Protein AF-A0A0N4W068-F1 (afdb_monomer)

Sequence (159 aa):
MMMVNFFLTKPHTSPDLMSFYLDPISCRDELEAWIYFFVYLVKGTLPWENDRADDVKWTKIKSINYGELFEGLPKQYKKILDTITREGSTDPVSNNEYDRLEELTKEIIYNVGNIKDEDDNFDFERDPTEDEIPSSDSSLPSTPIYLKLLEVAVGSSCT

Structure (mmCIF, N/CA/C/O backbone):
data_AF-A0A0N4W068-F1
#
_entry.id   AF-A0A0N4W068-F1
#
loop_
_atom_site.group_PDB
_atom_site.id
_atom_site.type_symbol
_atom_site.label_atom_id
_atom_site.label_alt_id
_atom_site.label_comp_id
_atom_site.label_asym_id
_atom_site.label_entity_id
_atom_site.label_seq_id
_atom_site.pdbx_PDB_ins_code
_atom_site.Cartn_x
_atom_site.Cartn_y
_atom_site.Cartn_z
_atom_site.occupancy
_atom_site.B_iso_or_equiv
_atom_site.auth_seq_id
_atom_site.auth_comp_id
_atom_site.auth_asym_id
_atom_site.auth_atom_id
_atom_site.pdbx_PDB_model_num
ATOM 1 N N . MET A 1 1 ? -4.994 13.132 -16.631 1.00 35.41 1 MET A N 1
ATOM 2 C CA . MET A 1 1 ? -4.651 11.975 -17.481 1.00 35.41 1 MET A CA 1
ATOM 3 C C . MET A 1 1 ? -3.134 11.933 -17.565 1.00 35.41 1 MET A C 1
ATOM 5 O O . MET A 1 1 ? -2.561 12.606 -18.407 1.00 35.41 1 MET A O 1
ATOM 9 N N . MET A 1 2 ? -2.496 11.290 -16.585 1.00 35.25 2 MET A N 1
ATOM 10 C CA . MET A 1 2 ? -1.039 11.141 -16.509 1.00 35.25 2 MET A CA 1
ATOM 11 C C . MET A 1 2 ? -0.678 9.685 -16.797 1.00 35.25 2 MET A C 1
ATOM 13 O O . MET A 1 2 ? -1.438 8.776 -16.471 1.00 35.25 2 MET A O 1
ATOM 17 N N . MET A 1 3 ? 0.427 9.536 -17.519 1.00 36.06 3 MET A N 1
ATOM 18 C CA . MET A 1 3 ? 0.926 8.326 -18.157 1.00 36.06 3 MET A CA 1
ATOM 19 C C . MET A 1 3 ? 1.273 7.235 -17.145 1.00 36.06 3 MET A C 1
ATOM 21 O O . MET A 1 3 ? 2.096 7.448 -16.265 1.00 36.06 3 MET A O 1
ATOM 25 N N . VAL A 1 4 ? 0.710 6.046 -17.352 1.00 38.41 4 VAL A N 1
ATOM 26 C CA . VAL A 1 4 ? 1.202 4.791 -16.779 1.00 38.41 4 VAL A CA 1
ATOM 27 C C . VAL A 1 4 ? 2.243 4.239 -17.755 1.00 38.41 4 VAL A C 1
ATOM 29 O O . VAL A 1 4 ? 1.915 3.494 -18.674 1.00 38.41 4 VAL A O 1
ATOM 32 N N . ASN A 1 5 ? 3.492 4.670 -17.609 1.00 44.00 5 ASN A N 1
ATOM 33 C CA . ASN A 1 5 ? 4.660 4.030 -18.215 1.00 44.00 5 ASN A CA 1
ATOM 34 C C . ASN A 1 5 ? 5.537 3.640 -17.026 1.00 44.00 5 ASN A C 1
ATOM 36 O O . ASN A 1 5 ? 5.968 4.536 -16.317 1.00 44.00 5 ASN A O 1
ATOM 40 N N . PHE A 1 6 ? 5.703 2.355 -16.696 1.00 43.69 6 PHE A N 1
ATOM 41 C CA . PHE A 1 6 ? 6.982 1.707 -17.009 1.00 43.69 6 PHE A CA 1
ATOM 42 C C . PHE A 1 6 ? 6.940 0.161 -16.979 1.00 43.69 6 PHE A C 1
ATOM 44 O O . PHE A 1 6 ? 7.754 -0.485 -16.340 1.00 43.69 6 PHE A O 1
ATOM 51 N N . PHE A 1 7 ? 6.027 -0.471 -17.728 1.00 42.66 7 PHE A N 1
ATOM 52 C CA . PHE A 1 7 ? 6.137 -1.916 -18.032 1.00 42.66 7 PHE A CA 1
ATOM 53 C C . PHE A 1 7 ? 5.706 -2.297 -19.464 1.00 42.66 7 PHE A C 1
ATOM 55 O O . PHE A 1 7 ? 5.453 -3.475 -19.752 1.00 42.66 7 PHE A O 1
ATOM 62 N N . LEU A 1 8 ? 5.625 -1.315 -20.373 1.00 47.38 8 LEU A N 1
ATOM 63 C CA . LEU A 1 8 ? 5.091 -1.459 -21.733 1.00 47.38 8 LEU A CA 1
ATOM 64 C C . LEU A 1 8 ? 6.094 -1.052 -22.824 1.00 47.38 8 LEU A C 1
ATOM 66 O O . LEU A 1 8 ? 5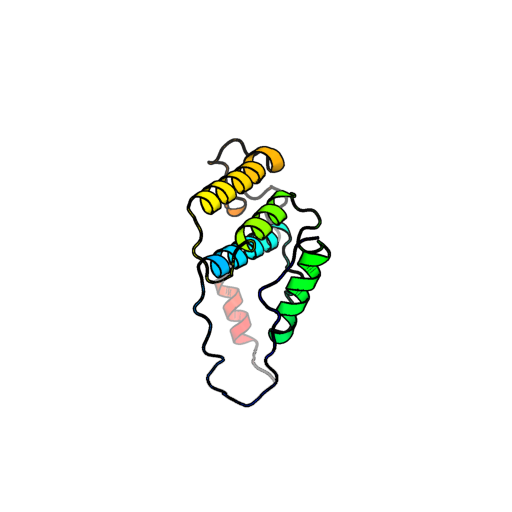.846 -0.122 -23.582 1.00 47.38 8 LEU A O 1
ATOM 70 N N . THR A 1 9 ? 7.182 -1.802 -22.993 1.00 37.94 9 THR A N 1
ATOM 71 C CA . THR A 1 9 ? 7.752 -1.972 -24.340 1.00 37.94 9 THR A CA 1
ATOM 72 C C . THR A 1 9 ? 8.111 -3.441 -24.558 1.00 37.94 9 THR A C 1
ATOM 74 O O . THR A 1 9 ? 8.877 -4.033 -23.808 1.00 37.94 9 THR A O 1
ATOM 77 N N . LYS A 1 10 ? 7.517 -4.060 -25.584 1.00 44.78 10 LYS A N 1
ATOM 78 C CA . LYS A 1 10 ? 8.121 -5.227 -26.236 1.00 44.78 10 LYS A CA 1
ATOM 79 C C . LYS A 1 10 ? 9.180 -4.699 -27.206 1.00 44.78 10 LYS A C 1
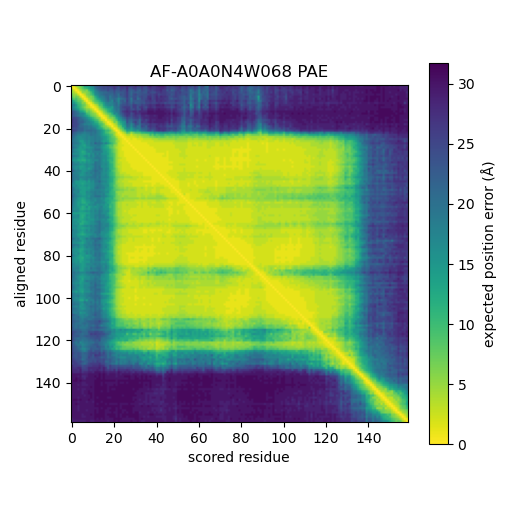ATOM 81 O O . LYS A 1 10 ? 8.819 -3.853 -28.026 1.00 44.78 10 LYS A O 1
ATOM 86 N N . PRO A 1 11 ? 10.398 -5.249 -27.252 1.00 40.03 11 PRO A N 1
ATOM 87 C CA . PRO A 1 11 ? 11.184 -5.228 -28.471 1.00 40.03 11 PRO A CA 1
ATOM 88 C C . PRO A 1 11 ? 10.838 -6.468 -29.306 1.00 40.03 11 PRO A C 1
ATOM 90 O O . PRO A 1 11 ? 11.016 -7.608 -28.885 1.00 40.03 11 PRO A O 1
ATOM 93 N N . HIS A 1 12 ? 10.315 -6.250 -30.511 1.00 48.22 12 HIS A N 1
ATOM 94 C CA . HIS A 1 12 ? 10.180 -7.292 -31.526 1.00 48.22 12 HIS A CA 1
ATOM 95 C C . HIS A 1 12 ? 11.464 -7.308 -32.368 1.00 48.22 12 HIS A C 1
ATOM 97 O O . HIS A 1 12 ? 11.492 -6.662 -33.404 1.00 48.22 12 HIS A O 1
ATOM 103 N N . THR A 1 13 ? 12.512 -8.021 -31.930 1.00 45.72 13 THR A N 1
ATOM 104 C CA . THR A 1 13 ? 13.558 -8.599 -32.809 1.00 45.72 13 THR A CA 1
ATOM 105 C C . THR A 1 13 ? 14.565 -9.455 -32.025 1.00 45.72 13 THR A C 1
ATOM 107 O O . THR A 1 13 ? 15.261 -8.929 -31.169 1.00 45.72 13 THR A O 1
ATOM 110 N N . SER A 1 14 ? 14.716 -10.717 -32.460 1.00 41.66 14 SER A N 1
ATOM 111 C CA . SER A 1 14 ? 15.866 -11.634 -32.280 1.00 41.66 14 SER A CA 1
ATOM 112 C C . SER A 1 14 ? 16.136 -12.239 -30.879 1.00 41.66 14 SER A C 1
ATOM 114 O O . SER A 1 14 ? 15.955 -11.560 -29.875 1.00 41.66 14 SER A O 1
ATOM 116 N N . PRO A 1 15 ? 16.551 -13.527 -30.782 1.00 52.28 15 PRO A N 1
ATOM 117 C CA . PRO A 1 15 ? 16.550 -14.280 -29.535 1.00 52.28 15 PRO A CA 1
ATOM 118 C C . PRO A 1 15 ? 17.883 -14.132 -28.796 1.00 52.28 15 PRO A C 1
ATOM 120 O O . PRO A 1 15 ? 18.779 -14.955 -28.966 1.00 52.28 15 PRO A O 1
ATOM 123 N N . ASP A 1 16 ? 17.988 -13.135 -27.922 1.00 44.16 16 ASP A N 1
ATOM 124 C CA . ASP A 1 16 ? 18.890 -13.232 -26.772 1.00 44.16 16 ASP A CA 1
ATOM 125 C C . ASP A 1 16 ? 18.114 -13.876 -25.619 1.00 44.16 16 ASP A C 1
ATOM 127 O O . ASP A 1 16 ? 17.549 -13.228 -24.740 1.00 44.16 16 ASP A O 1
ATOM 131 N N . LEU A 1 17 ? 18.087 -15.210 -25.633 1.00 46.56 17 LEU A N 1
ATOM 132 C CA . LEU A 1 17 ? 17.517 -16.083 -24.595 1.00 46.56 17 LEU A CA 1
ATOM 133 C C . LEU A 1 17 ? 18.177 -15.918 -23.206 1.00 46.56 17 LEU A C 1
ATOM 135 O O . LEU A 1 17 ? 17.836 -16.638 -22.274 1.00 46.56 17 LEU A O 1
ATOM 139 N N . MET A 1 18 ? 19.093 -14.956 -23.064 1.00 44.22 18 MET A N 1
ATOM 140 C CA . MET A 1 18 ? 19.878 -14.655 -21.871 1.00 44.22 18 MET A CA 1
ATOM 141 C C . MET A 1 18 ? 19.675 -13.211 -21.366 1.00 44.22 18 MET A C 1
ATOM 143 O O . MET A 1 18 ? 20.506 -12.713 -20.617 1.00 44.22 18 MET A O 1
ATOM 147 N N . SER A 1 19 ? 18.602 -12.515 -21.771 1.00 42.78 19 SER A N 1
ATOM 148 C CA . SER A 1 19 ? 18.254 -11.171 -21.261 1.00 42.78 19 SER A CA 1
ATOM 149 C C . SER A 1 19 ? 16.990 -11.137 -20.386 1.00 42.78 19 SER A C 1
ATOM 151 O O . SER A 1 19 ? 16.628 -10.079 -19.886 1.00 42.78 19 SER A O 1
ATOM 153 N N . PHE A 1 20 ? 16.373 -12.291 -20.110 1.00 46.25 20 PHE A N 1
ATOM 154 C CA . PHE A 1 20 ? 15.471 -12.464 -18.958 1.00 46.25 20 PHE A CA 1
ATOM 155 C C . PHE A 1 20 ? 16.251 -12.649 -17.645 1.00 46.25 20 PHE A C 1
ATOM 157 O O . PHE A 1 20 ? 15.718 -13.186 -16.674 1.00 46.25 20 PHE A O 1
ATOM 164 N N . TYR A 1 21 ? 17.526 -12.243 -17.614 1.00 47.34 21 TYR A N 1
ATOM 165 C CA . TYR A 1 21 ? 18.242 -12.010 -16.369 1.00 47.34 21 TYR A CA 1
ATOM 166 C C . TYR A 1 21 ? 17.522 -10.876 -15.646 1.00 47.34 21 TYR A C 1
ATOM 168 O O . TYR A 1 21 ? 17.792 -9.710 -15.902 1.00 47.34 21 TYR A O 1
ATOM 176 N N . LEU A 1 22 ? 16.542 -11.291 -14.838 1.00 58.75 22 LEU A N 1
ATOM 177 C CA . LEU A 1 22 ? 16.014 -10.662 -13.638 1.00 58.75 22 LEU A CA 1
ATOM 178 C C . LEU A 1 22 ? 16.583 -9.261 -13.455 1.00 58.75 22 LEU A C 1
ATOM 180 O O . LEU A 1 22 ? 17.694 -9.120 -12.935 1.00 58.75 22 LEU A O 1
ATOM 184 N N . ASP A 1 23 ? 15.822 -8.248 -13.874 1.00 65.69 23 ASP A N 1
ATOM 185 C CA . ASP A 1 23 ? 16.054 -6.916 -13.337 1.00 65.69 23 ASP A CA 1
ATOM 186 C C . ASP A 1 23 ? 16.153 -7.084 -11.812 1.00 65.69 23 ASP A C 1
ATOM 188 O O . ASP A 1 23 ? 15.302 -7.760 -11.214 1.00 65.69 23 ASP A O 1
ATOM 192 N N . PRO A 1 24 ? 17.248 -6.623 -11.189 1.00 79.69 24 PRO A N 1
ATOM 193 C CA . PRO A 1 24 ? 17.439 -6.819 -9.766 1.00 79.69 24 PRO A CA 1
ATOM 194 C C . PRO A 1 24 ? 16.256 -6.195 -9.033 1.00 79.69 24 PRO A C 1
ATOM 196 O O . PRO A 1 24 ? 15.903 -5.048 -9.308 1.00 79.69 24 PRO A O 1
ATOM 199 N N . ILE A 1 25 ? 15.660 -6.966 -8.118 1.00 83.94 25 ILE A N 1
ATOM 200 C CA . ILE A 1 25 ? 14.527 -6.519 -7.304 1.00 83.94 25 ILE A CA 1
ATOM 201 C C . ILE A 1 25 ? 14.917 -5.204 -6.635 1.00 83.94 25 ILE A C 1
ATOM 203 O O . ILE A 1 25 ? 15.940 -5.124 -5.945 1.00 83.94 25 ILE A O 1
ATOM 207 N N . SER A 1 26 ? 14.117 -4.173 -6.878 1.00 89.50 26 SER A N 1
ATOM 208 C CA . SER A 1 26 ? 14.333 -2.849 -6.326 1.00 89.50 26 SER A CA 1
ATOM 209 C C . SER A 1 26 ? 13.547 -2.663 -5.031 1.00 89.50 26 SER A C 1
ATOM 211 O O . SER A 1 26 ? 12.591 -3.374 -4.727 1.00 89.50 26 SER A O 1
ATOM 213 N N . CYS A 1 27 ? 13.912 -1.629 -4.278 1.00 91.44 27 CYS A N 1
ATOM 214 C CA . CYS A 1 27 ? 13.152 -1.219 -3.102 1.00 91.44 27 CYS A CA 1
ATOM 215 C C . CYS A 1 27 ? 11.698 -0.826 -3.448 1.00 91.44 27 CYS A C 1
ATOM 217 O O . CYS A 1 27 ? 10.789 -1.016 -2.642 1.00 91.44 27 CYS A O 1
ATOM 219 N N . ARG A 1 28 ? 11.447 -0.320 -4.664 1.00 93.38 28 ARG A N 1
ATOM 220 C CA . ARG A 1 28 ? 10.084 -0.003 -5.114 1.00 93.38 28 ARG A CA 1
ATOM 221 C C . ARG A 1 28 ? 9.259 -1.264 -5.343 1.00 93.38 28 ARG A C 1
ATOM 223 O O . ARG A 1 28 ? 8.082 -1.251 -4.999 1.00 93.38 28 ARG A O 1
ATOM 230 N N . ASP A 1 29 ? 9.870 -2.344 -5.831 1.00 91.56 29 ASP A N 1
ATOM 231 C CA . ASP A 1 29 ? 9.189 -3.636 -5.981 1.00 91.56 29 ASP A CA 1
ATOM 232 C C . ASP A 1 29 ? 8.753 -4.194 -4.615 1.00 91.56 29 ASP A C 1
ATOM 234 O O . ASP A 1 29 ? 7.643 -4.711 -4.474 1.00 91.56 29 ASP A O 1
ATOM 238 N N . GLU A 1 30 ? 9.592 -4.039 -3.584 1.00 93.88 30 GLU A N 1
ATOM 239 C CA . GLU A 1 30 ? 9.258 -4.434 -2.208 1.00 93.88 30 GLU A CA 1
ATOM 240 C C . GLU A 1 30 ? 8.096 -3.606 -1.641 1.00 93.88 30 GLU A C 1
ATOM 242 O O . GLU A 1 30 ? 7.166 -4.167 -1.057 1.00 93.88 30 GLU A O 1
ATOM 247 N N . LEU A 1 31 ? 8.097 -2.286 -1.854 1.00 95.94 31 LEU A N 1
ATOM 248 C CA . LEU A 1 31 ? 6.995 -1.411 -1.436 1.00 95.94 31 LEU A CA 1
ATOM 249 C C . LEU A 1 31 ? 5.696 -1.699 -2.203 1.00 95.94 31 LEU A C 1
ATOM 251 O O . LEU A 1 31 ? 4.607 -1.650 -1.626 1.00 95.94 31 LEU A O 1
ATOM 255 N N . GLU A 1 32 ? 5.787 -2.021 -3.493 1.00 94.94 32 GLU A N 1
ATOM 256 C CA . GLU A 1 32 ? 4.629 -2.418 -4.293 1.00 94.94 32 GLU A CA 1
ATOM 257 C C . GLU A 1 32 ? 4.040 -3.746 -3.780 1.00 94.94 32 GLU A C 1
ATOM 259 O O . GLU A 1 32 ? 2.827 -3.872 -3.598 1.00 94.94 32 GLU A O 1
ATOM 264 N N . ALA A 1 33 ? 4.889 -4.728 -3.462 1.00 94.38 33 ALA A N 1
ATOM 265 C CA . ALA A 1 33 ? 4.453 -5.976 -2.838 1.00 94.38 33 ALA A CA 1
ATOM 266 C C . ALA A 1 33 ? 3.815 -5.738 -1.458 1.00 94.38 33 ALA A C 1
ATOM 268 O O . ALA A 1 33 ? 2.787 -6.342 -1.143 1.00 94.38 33 ALA A O 1
ATOM 269 N N . TRP A 1 34 ? 4.382 -4.823 -0.667 1.00 96.56 34 TRP A N 1
ATOM 270 C CA . TRP A 1 34 ? 3.874 -4.433 0.647 1.00 96.56 34 TRP A CA 1
ATOM 271 C C . TRP A 1 34 ? 2.435 -3.913 0.561 1.00 96.56 34 TRP A C 1
ATOM 273 O O . TRP A 1 34 ? 1.566 -4.425 1.264 1.00 96.56 34 TRP A O 1
ATOM 283 N N . ILE A 1 35 ? 2.120 -2.987 -0.354 1.00 96.69 35 ILE A N 1
ATOM 284 C CA . ILE A 1 35 ? 0.741 -2.479 -0.469 1.00 96.69 35 ILE A CA 1
ATOM 285 C C . ILE A 1 35 ? -0.248 -3.561 -0.929 1.00 96.69 35 ILE A C 1
ATOM 287 O O . ILE A 1 35 ? -1.371 -3.608 -0.423 1.00 96.69 35 ILE A O 1
ATOM 291 N N . TYR A 1 36 ? 0.150 -4.478 -1.819 1.00 96.56 36 TYR A N 1
ATOM 292 C CA . TYR A 1 36 ? -0.709 -5.613 -2.188 1.00 96.56 36 TYR A CA 1
ATOM 293 C C . TYR A 1 36 ? -0.966 -6.551 -1.010 1.00 96.56 36 TYR A C 1
ATOM 295 O O . TYR A 1 36 ? -2.080 -7.057 -0.872 1.00 96.56 36 TYR A O 1
ATOM 303 N N . PHE A 1 37 ? 0.023 -6.743 -0.138 1.00 97.06 37 PHE A N 1
ATOM 304 C CA . PHE A 1 37 ? -0.148 -7.525 1.078 1.00 97.06 37 PHE A CA 1
ATOM 305 C C . PHE A 1 37 ? -1.178 -6.895 2.028 1.00 97.06 37 PHE A C 1
ATOM 307 O O . PHE A 1 37 ? -2.080 -7.598 2.474 1.00 97.06 37 PHE A O 1
ATOM 314 N N . PHE A 1 38 ? -1.150 -5.577 2.265 1.00 95.62 38 PHE A N 1
ATOM 315 C CA . PHE A 1 38 ? -2.190 -4.924 3.083 1.00 95.62 38 PHE A CA 1
ATOM 316 C C . PHE A 1 38 ? -3.579 -5.007 2.458 1.00 95.62 38 PHE A C 1
ATOM 318 O O . PHE A 1 38 ? -4.553 -5.269 3.160 1.00 95.62 38 PHE A O 1
ATOM 325 N N . VAL A 1 39 ? -3.685 -4.821 1.139 1.00 96.31 39 VAL A N 1
ATOM 326 C CA . VAL A 1 39 ? -4.964 -5.000 0.438 1.00 96.31 39 VAL A CA 1
ATOM 327 C C . VAL A 1 39 ? -5.494 -6.420 0.648 1.00 96.31 39 VAL A C 1
ATOM 329 O O . VAL A 1 39 ? -6.680 -6.583 0.928 1.00 96.31 39 VAL A O 1
ATOM 332 N N . TYR A 1 40 ? -4.625 -7.431 0.578 1.00 96.50 40 TYR A N 1
ATOM 333 C CA . TYR A 1 40 ? -4.991 -8.817 0.855 1.00 96.50 40 TYR A CA 1
ATOM 334 C C . TYR A 1 40 ? -5.422 -9.035 2.311 1.00 96.50 40 TYR A C 1
ATOM 336 O O . TYR A 1 40 ? -6.453 -9.657 2.529 1.00 96.50 40 TYR A O 1
ATOM 344 N N . LEU A 1 41 ? -4.705 -8.493 3.303 1.00 94.25 41 LEU A N 1
ATOM 345 C CA . LEU A 1 41 ? -5.094 -8.623 4.715 1.00 94.25 41 LEU A CA 1
ATOM 346 C C . LEU A 1 41 ? -6.491 -8.050 4.990 1.00 94.25 41 LEU A C 1
ATOM 348 O O . LEU A 1 41 ? -7.253 -8.632 5.754 1.00 94.25 41 LEU A O 1
ATOM 352 N N . VAL A 1 42 ? -6.842 -6.935 4.345 1.00 92.88 42 VAL A N 1
ATOM 353 C CA . VAL A 1 42 ? -8.140 -6.274 4.551 1.00 92.88 42 VAL A CA 1
ATOM 354 C C . VAL A 1 42 ? -9.260 -6.922 3.733 1.00 92.88 42 VAL A C 1
ATOM 356 O O . VAL A 1 42 ? -10.377 -7.063 4.225 1.00 92.88 42 VAL A O 1
ATOM 359 N N . LYS A 1 43 ? -9.003 -7.287 2.470 1.00 94.19 43 LYS A N 1
ATOM 360 C CA . LYS A 1 43 ? -10.037 -7.813 1.556 1.00 94.19 43 LYS A CA 1
ATOM 361 C C . LYS A 1 43 ? -10.141 -9.339 1.566 1.00 94.19 43 LYS A C 1
ATOM 363 O O . LYS A 1 43 ? -11.126 -9.873 1.065 1.00 94.19 43 LYS A O 1
ATOM 368 N N . GLY A 1 44 ? -9.127 -10.034 2.071 1.00 94.81 44 GLY A N 1
ATOM 369 C CA . GLY A 1 44 ? -8.999 -11.493 2.059 1.00 94.81 44 GLY A CA 1
ATOM 370 C C . GLY A 1 44 ? -8.650 -12.106 0.698 1.00 94.81 44 GLY A C 1
ATOM 371 O O . GLY A 1 44 ? -8.494 -13.316 0.613 1.00 94.81 44 GLY A O 1
ATOM 372 N N . THR A 1 45 ? -8.548 -11.308 -0.370 1.00 95.12 45 THR A N 1
ATOM 373 C CA . THR A 1 45 ? -8.252 -11.781 -1.731 1.00 95.12 45 THR A CA 1
ATOM 374 C C . THR A 1 45 ? -7.618 -10.673 -2.574 1.00 95.12 45 THR A C 1
ATOM 376 O O . THR A 1 45 ? -7.767 -9.481 -2.283 1.00 95.12 45 THR A O 1
ATOM 379 N N . LEU A 1 46 ? -6.921 -11.066 -3.641 1.00 96.12 46 LEU A N 1
ATOM 380 C CA . LEU A 1 46 ? -6.444 -10.171 -4.695 1.00 96.12 46 LEU A CA 1
ATOM 381 C C . LEU A 1 46 ? -7.114 -10.532 -6.027 1.00 96.12 46 LEU A C 1
ATOM 383 O O . LEU A 1 46 ? -7.341 -11.713 -6.287 1.00 96.12 46 LEU A O 1
ATOM 387 N N . PRO A 1 47 ? -7.353 -9.560 -6.929 1.00 95.50 47 PRO A N 1
ATOM 388 C CA . PRO A 1 47 ? -8.029 -9.825 -8.204 1.00 95.50 47 PRO A CA 1
ATOM 389 C C . PRO A 1 47 ? -7.367 -10.904 -9.077 1.00 95.50 47 PRO A C 1
ATOM 391 O O . PRO A 1 47 ? -8.034 -11.522 -9.898 1.00 95.50 47 PRO A O 1
ATOM 394 N N . TRP A 1 48 ? -6.063 -11.132 -8.895 1.00 95.31 48 TRP A N 1
ATOM 395 C CA . TRP A 1 48 ? -5.248 -12.095 -9.641 1.00 95.31 48 TRP A CA 1
ATOM 396 C C . TRP A 1 48 ? -4.859 -13.343 -8.827 1.00 95.31 48 TRP A C 1
ATOM 398 O O . TRP A 1 48 ? -3.914 -14.036 -9.191 1.00 95.31 48 TRP A O 1
ATOM 408 N N . GLU A 1 49 ? -5.533 -13.641 -7.711 1.00 93.19 49 GLU A N 1
ATOM 409 C CA . GLU A 1 49 ? -5.199 -14.788 -6.843 1.00 93.19 49 GLU A CA 1
ATOM 410 C C . GLU A 1 49 ? -5.262 -16.141 -7.573 1.00 93.19 49 GLU A C 1
ATOM 412 O O . GLU A 1 49 ? -4.438 -17.019 -7.331 1.00 93.19 49 GLU A O 1
ATOM 417 N N . ASN A 1 50 ? -6.207 -16.287 -8.505 1.00 93.31 50 ASN A N 1
ATOM 418 C CA . ASN A 1 50 ? -6.416 -17.518 -9.274 1.00 93.31 50 ASN A CA 1
ATOM 419 C C . ASN A 1 50 ? -5.811 -17.466 -10.686 1.00 93.31 50 ASN A C 1
ATOM 421 O O . ASN A 1 50 ? -5.998 -18.397 -11.477 1.00 93.31 50 ASN A O 1
ATOM 425 N N . ASP A 1 51 ? -5.112 -16.383 -11.022 1.00 94.31 51 ASP A N 1
ATOM 426 C CA . ASP A 1 51 ? -4.531 -16.210 -12.345 1.00 94.31 51 ASP A CA 1
ATOM 427 C C . ASP A 1 51 ? -3.268 -17.054 -12.509 1.00 94.31 51 ASP A C 1
ATOM 429 O O . ASP A 1 51 ? -2.520 -17.336 -11.569 1.00 94.31 51 ASP A O 1
ATOM 433 N N . ARG A 1 52 ? -2.978 -17.425 -13.757 1.00 92.19 52 ARG A N 1
ATOM 434 C CA . ARG A 1 52 ? -1.665 -17.976 -14.098 1.00 92.19 52 ARG A CA 1
ATOM 435 C C . ARG A 1 52 ? -0.620 -16.871 -14.008 1.00 92.19 52 ARG A C 1
ATOM 437 O O . ARG A 1 52 ? -0.912 -15.717 -14.306 1.00 92.19 52 ARG A O 1
ATOM 444 N N . ALA A 1 53 ? 0.619 -17.236 -13.680 1.00 87.62 53 ALA A N 1
ATOM 445 C CA . ALA A 1 53 ? 1.720 -16.283 -13.514 1.00 87.62 53 ALA A CA 1
ATOM 446 C C . ALA A 1 53 ? 1.875 -15.304 -14.700 1.00 87.62 53 ALA A C 1
ATOM 448 O O . ALA A 1 53 ? 2.113 -14.117 -14.485 1.00 87.62 53 ALA A O 1
ATOM 449 N N . ASP A 1 54 ? 1.667 -15.781 -15.932 1.00 91.19 54 ASP A N 1
ATOM 450 C CA . ASP A 1 54 ? 1.762 -14.969 -17.154 1.00 91.19 54 ASP A CA 1
ATOM 451 C C . ASP A 1 54 ? 0.637 -13.919 -17.288 1.00 91.19 54 ASP A C 1
ATOM 453 O O . ASP A 1 54 ? 0.820 -12.885 -17.939 1.00 91.19 54 ASP A O 1
ATOM 457 N N . ASP A 1 55 ? -0.513 -14.156 -16.650 1.00 91.38 55 ASP A N 1
ATOM 458 C CA . ASP A 1 55 ? -1.714 -13.318 -16.737 1.00 91.38 55 ASP A CA 1
ATOM 459 C C . ASP A 1 55 ? -1.789 -12.278 -15.606 1.00 91.38 55 ASP A C 1
ATOM 461 O O . ASP A 1 55 ? -2.321 -11.182 -15.811 1.00 91.38 55 ASP A O 1
ATOM 465 N N . VAL A 1 56 ? -1.168 -12.563 -14.451 1.00 92.31 56 VAL A N 1
ATOM 466 C CA . VAL A 1 56 ? -1.166 -11.705 -13.247 1.00 92.31 56 VAL A CA 1
ATOM 467 C C . VAL A 1 56 ? -0.835 -10.248 -13.576 1.00 92.31 56 VAL A C 1
ATOM 469 O O . VAL A 1 56 ? -1.489 -9.328 -13.084 1.00 92.31 56 VAL A O 1
ATOM 472 N N . LYS A 1 57 ? 0.166 -10.011 -14.433 1.00 90.56 57 LYS A N 1
ATOM 473 C CA . LYS A 1 57 ? 0.583 -8.654 -14.824 1.00 90.56 57 LYS A CA 1
ATOM 474 C C . LYS A 1 57 ? -0.562 -7.859 -15.459 1.00 90.56 57 LYS A C 1
ATOM 476 O O . LYS A 1 57 ? -0.733 -6.677 -15.162 1.00 90.56 57 LYS A O 1
ATOM 481 N N . TRP A 1 58 ? -1.333 -8.483 -16.343 1.00 92.00 58 TRP A N 1
ATOM 482 C CA . TRP A 1 58 ? -2.415 -7.809 -17.059 1.00 92.00 58 TRP A CA 1
ATOM 483 C C . TRP A 1 58 ? -3.609 -7.545 -16.150 1.00 92.00 58 TRP A C 1
ATOM 485 O O . TRP A 1 58 ? -4.173 -6.448 -16.196 1.00 92.00 58 TRP A O 1
ATOM 495 N N . THR A 1 59 ? -3.946 -8.499 -15.285 1.00 94.75 59 THR A N 1
ATOM 496 C CA . THR A 1 59 ? -5.010 -8.333 -14.291 1.00 94.75 59 THR A CA 1
ATOM 497 C C . THR A 1 59 ? -4.667 -7.237 -13.290 1.00 94.75 59 THR A C 1
ATOM 499 O O . THR A 1 59 ? -5.497 -6.362 -13.064 1.00 94.75 59 THR A O 1
ATOM 502 N N . LYS A 1 60 ? -3.420 -7.172 -12.797 1.00 94.31 60 LYS A N 1
ATOM 503 C CA . LYS A 1 60 ? -2.924 -6.057 -11.967 1.00 94.31 60 LYS A CA 1
ATOM 504 C C . LYS A 1 60 ? -3.201 -4.697 -12.602 1.00 94.31 60 LYS A C 1
ATOM 506 O O . LYS A 1 60 ? -3.889 -3.862 -12.016 1.00 94.31 60 LYS A O 1
ATOM 511 N N . ILE A 1 61 ? -2.719 -4.495 -13.832 1.00 92.62 61 ILE A N 1
ATOM 512 C CA . ILE A 1 61 ? -2.895 -3.237 -14.577 1.00 92.62 61 ILE A CA 1
ATOM 513 C C . ILE A 1 61 ? -4.382 -2.904 -14.730 1.00 92.62 61 ILE A C 1
ATOM 515 O O . ILE A 1 61 ? -4.790 -1.756 -14.543 1.00 92.62 61 ILE A O 1
ATOM 519 N N . LYS A 1 62 ? -5.203 -3.902 -15.067 1.00 95.56 62 LYS A N 1
ATOM 520 C CA . LYS A 1 62 ? -6.646 -3.738 -15.232 1.00 95.56 62 LYS A CA 1
ATOM 521 C C . LYS A 1 62 ? -7.295 -3.294 -13.918 1.00 95.56 62 LYS A C 1
ATOM 523 O O . LYS A 1 62 ? -7.938 -2.246 -13.893 1.00 95.56 62 LYS A O 1
ATOM 528 N N . SER A 1 63 ? -7.092 -4.033 -12.835 1.00 94.88 63 SER A N 1
ATOM 529 C CA . SER A 1 63 ? -7.728 -3.769 -11.544 1.00 94.88 63 SER A CA 1
ATOM 530 C C . SER A 1 63 ? -7.295 -2.438 -10.927 1.00 94.88 63 SER A C 1
ATOM 532 O O . SER A 1 63 ? -8.115 -1.763 -10.307 1.00 94.88 63 SER A O 1
ATOM 534 N N . ILE A 1 64 ? -6.051 -2.001 -11.153 1.00 94.69 64 ILE A N 1
ATOM 535 C CA . ILE A 1 64 ? -5.583 -0.663 -10.754 1.00 94.69 64 ILE A CA 1
ATOM 536 C C . ILE A 1 64 ? -6.283 0.427 -11.579 1.00 94.69 64 ILE A C 1
ATOM 538 O O . ILE A 1 64 ? -6.838 1.370 -11.014 1.00 94.69 64 ILE A O 1
ATOM 542 N N . ASN A 1 65 ? -6.307 0.293 -12.909 1.00 92.88 65 ASN A N 1
ATOM 543 C CA . ASN A 1 65 ? -6.866 1.314 -13.802 1.00 92.88 65 ASN A CA 1
ATOM 544 C C . ASN A 1 65 ? -8.382 1.485 -13.651 1.00 92.88 65 ASN A C 1
ATOM 546 O O . ASN A 1 65 ? -8.881 2.610 -13.712 1.00 92.88 65 ASN A O 1
ATOM 550 N N . TYR A 1 66 ? -9.111 0.387 -13.447 1.00 93.25 66 TYR A N 1
ATOM 551 C CA . TYR A 1 66 ? -10.555 0.420 -13.208 1.00 93.25 66 TYR A CA 1
ATOM 552 C C . TYR A 1 66 ? -10.915 0.684 -11.738 1.00 93.25 66 TYR A C 1
ATOM 554 O O . TYR A 1 66 ? -12.086 0.870 -11.427 1.00 93.25 66 TYR A O 1
ATOM 562 N N . GLY A 1 67 ? -9.926 0.742 -10.841 1.00 90.88 67 GLY A N 1
ATOM 563 C CA . GLY A 1 67 ? -10.118 1.037 -9.420 1.00 90.88 67 GLY A CA 1
ATOM 564 C C . GLY A 1 67 ? -10.640 -0.129 -8.575 1.00 90.88 67 GLY A C 1
ATOM 565 O O . GLY A 1 67 ? -10.753 0.029 -7.364 1.00 90.88 67 GLY A O 1
ATOM 566 N N . GLU A 1 68 ? -10.896 -1.290 -9.180 1.00 94.69 68 GLU A N 1
ATOM 567 C CA . GLU A 1 68 ? -11.363 -2.523 -8.526 1.00 94.69 68 GLU A CA 1
ATOM 568 C C . GLU A 1 68 ? -10.468 -2.935 -7.347 1.00 94.69 68 GLU A C 1
ATOM 570 O O . GLU A 1 68 ? -10.957 -3.320 -6.281 1.00 94.69 68 GLU A O 1
ATOM 575 N N . LEU A 1 69 ? -9.145 -2.782 -7.500 1.00 95.62 69 LEU A N 1
ATOM 576 C CA . LEU A 1 69 ? -8.187 -3.130 -6.447 1.00 95.62 69 LEU A CA 1
ATOM 577 C C . LEU A 1 69 ? -8.494 -2.386 -5.135 1.00 95.62 69 LEU A C 1
ATOM 579 O O . LEU A 1 69 ? -8.449 -2.976 -4.057 1.00 95.62 69 LEU A O 1
ATOM 583 N N . PHE A 1 70 ? -8.873 -1.111 -5.240 1.00 96.19 70 PHE A N 1
ATOM 584 C CA . PHE A 1 70 ? -9.095 -0.214 -4.104 1.00 96.19 70 PHE A CA 1
ATOM 585 C C . PHE A 1 70 ? -10.573 0.024 -3.786 1.00 96.19 70 PHE A C 1
ATOM 587 O O . PHE A 1 70 ? -10.893 0.868 -2.949 1.00 96.19 70 PHE A O 1
ATOM 594 N N . GLU A 1 71 ? -11.486 -0.699 -4.432 1.00 95.06 71 GLU A N 1
ATOM 595 C CA . GLU A 1 71 ? -12.911 -0.593 -4.138 1.00 95.06 71 GLU A CA 1
ATOM 596 C C . GLU A 1 71 ? -13.185 -0.963 -2.674 1.00 95.06 71 GLU A C 1
ATOM 598 O O . GLU A 1 71 ? -12.703 -1.990 -2.183 1.00 95.06 71 GLU A O 1
ATOM 603 N N . GLY A 1 72 ? -13.931 -0.096 -1.981 1.00 93.19 72 GLY A N 1
ATOM 604 C CA . GLY A 1 72 ? -14.251 -0.226 -0.557 1.00 93.19 72 GLY A CA 1
ATOM 605 C C . GLY A 1 72 ? -13.120 0.158 0.402 1.00 93.19 72 GLY A C 1
ATOM 606 O O . GLY A 1 72 ? -13.353 0.204 1.606 1.00 93.19 72 GLY A O 1
ATOM 607 N N . LEU A 1 73 ? -11.919 0.469 -0.100 1.00 95.25 73 LEU A N 1
ATOM 608 C CA . LEU A 1 73 ? -10.776 0.844 0.730 1.00 95.25 73 LEU A CA 1
ATOM 609 C C . LEU A 1 73 ? -10.644 2.365 0.891 1.00 95.25 73 LEU A C 1
ATOM 611 O O . LEU A 1 73 ? -11.084 3.141 0.034 1.00 95.25 73 LEU A O 1
ATOM 615 N N . PRO A 1 74 ? -9.980 2.827 1.964 1.00 96.00 74 PRO A N 1
ATOM 616 C CA . PRO A 1 74 ? -9.639 4.233 2.120 1.00 96.00 74 PRO A CA 1
ATOM 617 C C . PRO A 1 74 ? -8.815 4.747 0.939 1.00 96.00 74 PRO A C 1
ATOM 619 O O . PRO A 1 74 ? -7.877 4.096 0.477 1.00 96.00 74 PRO A O 1
ATOM 622 N N . LYS A 1 75 ? -9.107 5.970 0.485 1.00 95.88 75 LYS A N 1
ATOM 623 C CA . LYS A 1 75 ? -8.415 6.609 -0.654 1.00 95.88 75 LYS A CA 1
ATOM 624 C C . LYS A 1 75 ? -6.889 6.672 -0.496 1.00 95.88 75 LYS A C 1
ATOM 626 O O . LYS A 1 75 ? -6.179 6.822 -1.488 1.00 95.88 75 LYS A O 1
ATOM 631 N N . GLN A 1 76 ? -6.390 6.606 0.738 1.00 97.12 76 GLN A N 1
ATOM 632 C CA . GLN A 1 76 ? -4.972 6.576 1.079 1.00 97.12 76 GLN A CA 1
ATOM 633 C C . GLN A 1 76 ? -4.249 5.381 0.447 1.00 97.12 76 GLN A C 1
ATOM 635 O O . GLN A 1 76 ? -3.134 5.572 -0.020 1.00 97.12 76 GLN A O 1
ATOM 640 N N . TYR A 1 77 ? -4.889 4.215 0.312 1.00 97.12 77 TYR A N 1
ATOM 641 C CA . TYR A 1 77 ? -4.289 3.041 -0.341 1.00 97.12 77 TYR A CA 1
ATOM 642 C C . TYR A 1 77 ? -3.869 3.337 -1.782 1.00 97.12 77 TYR A C 1
ATOM 644 O O . TYR A 1 77 ? -2.742 3.057 -2.183 1.00 97.12 77 TYR A O 1
ATOM 652 N N . LYS A 1 78 ? -4.752 3.990 -2.547 1.00 96.44 78 LYS A N 1
ATOM 653 C CA . LYS A 1 78 ? -4.422 4.413 -3.909 1.00 96.44 78 LYS A CA 1
ATOM 654 C C . LYS A 1 78 ? -3.290 5.445 -3.919 1.00 96.44 78 LYS A C 1
ATOM 656 O O . LYS A 1 78 ? -2.381 5.333 -4.727 1.00 96.44 78 LYS A O 1
ATOM 661 N N . LYS A 1 79 ? -3.313 6.422 -3.003 1.00 97.56 79 LYS A N 1
ATOM 662 C CA . LYS A 1 79 ? -2.247 7.436 -2.892 1.00 97.56 79 LYS A CA 1
ATOM 663 C C . LYS A 1 79 ? -0.885 6.829 -2.535 1.00 97.56 79 LYS A C 1
ATOM 665 O O . LYS A 1 79 ? 0.132 7.358 -2.974 1.00 97.56 79 LYS A O 1
ATOM 670 N N . ILE A 1 80 ? -0.869 5.767 -1.729 1.00 97.62 80 ILE A N 1
ATOM 671 C CA . ILE A 1 80 ? 0.336 5.001 -1.399 1.00 97.62 80 I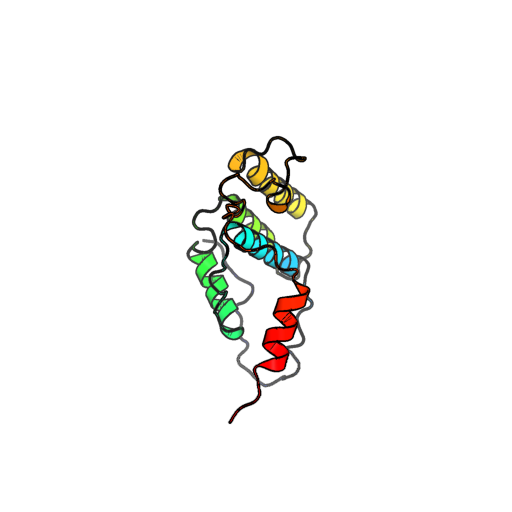LE A CA 1
ATOM 672 C C . ILE A 1 80 ? 0.892 4.369 -2.675 1.00 97.62 80 ILE A C 1
ATOM 674 O O . ILE A 1 80 ? 2.042 4.640 -3.013 1.00 97.62 80 ILE A O 1
ATOM 678 N N . LEU A 1 81 ? 0.067 3.630 -3.431 1.00 96.56 81 LEU A N 1
ATOM 679 C CA . LEU A 1 81 ? 0.502 3.045 -4.703 1.00 96.56 81 LEU A CA 1
ATOM 680 C C . LEU A 1 81 ? 0.998 4.127 -5.674 1.00 96.56 81 LEU A C 1
ATOM 682 O O . LEU A 1 81 ? 2.098 4.006 -6.198 1.00 96.56 81 LEU A O 1
ATOM 686 N N . ASP A 1 82 ? 0.244 5.219 -5.831 1.00 95.94 82 ASP A N 1
ATOM 687 C CA . ASP A 1 82 ? 0.626 6.344 -6.691 1.00 95.94 82 ASP A CA 1
ATOM 688 C C . ASP A 1 82 ? 1.976 6.962 -6.270 1.00 95.94 82 ASP A C 1
ATOM 690 O O . ASP A 1 82 ? 2.711 7.447 -7.124 1.00 95.94 82 ASP A O 1
ATOM 694 N N . THR A 1 83 ? 2.317 6.959 -4.974 1.00 96.12 83 THR A N 1
ATOM 695 C CA . THR A 1 83 ? 3.613 7.450 -4.467 1.00 96.12 83 THR A CA 1
ATOM 696 C C . THR A 1 83 ? 4.744 6.481 -4.813 1.00 96.12 83 THR A C 1
ATOM 698 O O . THR A 1 83 ? 5.800 6.918 -5.264 1.00 96.12 83 THR A O 1
ATOM 701 N N . ILE A 1 84 ? 4.513 5.175 -4.661 1.00 94.56 84 ILE A N 1
ATOM 702 C CA . ILE A 1 84 ? 5.492 4.120 -4.963 1.00 94.56 84 ILE A CA 1
ATOM 703 C C . ILE A 1 84 ? 5.810 4.083 -6.464 1.00 94.56 84 ILE A C 1
ATOM 705 O O . ILE A 1 84 ? 6.980 4.005 -6.842 1.00 94.56 84 ILE A O 1
ATOM 709 N N . THR A 1 85 ? 4.787 4.194 -7.315 1.00 91.88 85 THR A N 1
ATOM 710 C CA . THR A 1 85 ? 4.899 4.032 -8.774 1.00 91.88 85 THR A CA 1
ATOM 711 C C . THR A 1 85 ? 5.062 5.352 -9.534 1.00 91.88 85 THR A C 1
ATOM 713 O O . THR A 1 85 ? 4.867 5.379 -10.750 1.00 91.88 85 THR A O 1
ATOM 716 N N . ARG A 1 86 ? 5.329 6.469 -8.840 1.00 90.06 86 ARG A N 1
ATOM 717 C CA . ARG A 1 86 ? 5.477 7.790 -9.477 1.00 90.06 86 ARG A CA 1
ATOM 718 C C . ARG A 1 86 ? 6.752 7.894 -10.307 1.00 90.06 86 ARG A C 1
ATOM 720 O O . ARG A 1 86 ? 6.706 8.409 -11.421 1.00 90.06 86 ARG A O 1
ATOM 727 N N . GLU A 1 87 ? 7.865 7.459 -9.726 1.00 89.06 87 GLU A N 1
ATOM 728 C CA . GLU A 1 87 ? 9.184 7.458 -10.362 1.00 89.06 87 GLU A CA 1
ATOM 729 C C . GLU A 1 87 ? 9.451 6.103 -11.041 1.00 89.06 87 GLU A C 1
ATOM 731 O O . GLU A 1 87 ? 8.643 5.172 -10.939 1.00 89.06 87 GLU A O 1
ATOM 736 N N . GLY A 1 88 ? 10.573 5.975 -11.751 1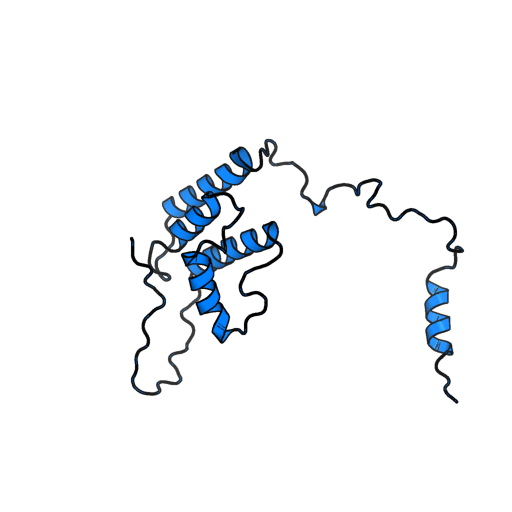.00 81.81 88 GLY A N 1
ATOM 737 C CA . GLY A 1 88 ? 10.957 4.722 -12.394 1.00 81.81 88 GLY A CA 1
ATOM 738 C C . GLY A 1 88 ? 11.178 3.600 -11.377 1.00 81.81 88 GLY A C 1
ATOM 739 O O . GLY A 1 88 ? 11.631 3.833 -10.259 1.00 81.81 88 GLY A O 1
ATOM 740 N N . SER A 1 89 ? 10.900 2.355 -11.772 1.00 78.62 89 SER A N 1
ATOM 741 C CA . SER A 1 89 ? 10.998 1.183 -10.885 1.00 78.62 89 SER A CA 1
ATOM 742 C C . SER A 1 89 ? 12.397 0.970 -10.300 1.00 78.62 89 SER A C 1
ATOM 744 O O . SER A 1 89 ? 12.526 0.440 -9.202 1.00 78.62 89 SER A O 1
ATOM 746 N N . THR A 1 90 ? 13.447 1.405 -10.997 1.00 83.56 90 THR A N 1
ATOM 747 C CA . THR A 1 90 ? 14.844 1.302 -10.551 1.00 83.56 90 THR A CA 1
ATOM 748 C C . THR A 1 90 ? 15.337 2.527 -9.782 1.00 83.56 90 THR A C 1
ATOM 750 O O . THR A 1 90 ? 16.463 2.515 -9.283 1.00 83.56 90 THR A O 1
ATOM 753 N N . ASP A 1 91 ? 14.541 3.596 -9.708 1.00 87.69 91 ASP A N 1
ATOM 754 C CA . ASP A 1 91 ? 14.942 4.817 -9.018 1.00 87.69 91 ASP A CA 1
ATOM 755 C C . ASP A 1 91 ? 14.901 4.599 -7.500 1.00 87.69 91 ASP A C 1
ATOM 757 O O . ASP A 1 91 ? 13.949 3.999 -6.986 1.00 87.69 91 ASP A O 1
ATOM 761 N N . PRO A 1 92 ? 15.897 5.095 -6.744 1.00 89.25 92 PRO A N 1
ATOM 762 C CA . PRO A 1 92 ? 15.883 4.978 -5.294 1.00 89.25 92 PRO A CA 1
ATOM 763 C C . PRO A 1 92 ? 14.654 5.679 -4.704 1.00 89.25 92 PRO A C 1
ATOM 765 O O . PRO A 1 92 ? 14.163 6.679 -5.233 1.00 89.25 92 PRO A O 1
ATOM 768 N N . VAL A 1 93 ? 14.170 5.156 -3.580 1.00 92.31 93 VAL A N 1
ATOM 769 C CA . VAL A 1 93 ? 13.096 5.784 -2.805 1.00 92.31 93 VAL A CA 1
ATOM 770 C C . VAL A 1 93 ? 13.718 6.843 -1.902 1.00 92.31 93 VAL A C 1
ATOM 772 O O . VAL A 1 93 ? 14.638 6.559 -1.133 1.00 92.31 93 VAL A O 1
ATOM 775 N N . SER A 1 94 ? 13.255 8.081 -2.024 1.00 93.62 94 SER A N 1
ATOM 776 C CA . SER A 1 94 ? 13.742 9.210 -1.233 1.00 93.62 94 SER A CA 1
ATOM 777 C C . SER A 1 94 ? 13.143 9.227 0.177 1.00 93.62 94 SER A C 1
ATOM 779 O O . SER A 1 94 ? 12.041 8.737 0.406 1.00 93.62 94 SER A O 1
ATOM 781 N N . ASN A 1 95 ? 13.828 9.872 1.128 1.00 94.69 95 ASN A N 1
ATOM 782 C CA . ASN A 1 95 ? 13.301 10.045 2.490 1.00 94.69 95 ASN A CA 1
ATOM 783 C C . ASN A 1 95 ? 11.941 10.761 2.504 1.00 94.69 95 ASN A C 1
ATOM 785 O O . ASN A 1 95 ? 11.062 10.364 3.249 1.00 94.69 95 ASN A O 1
ATOM 789 N N . ASN A 1 96 ? 11.732 11.748 1.625 1.00 96.06 96 ASN A N 1
ATOM 790 C CA . ASN A 1 96 ? 10.447 12.447 1.516 1.00 96.06 96 ASN A CA 1
ATOM 791 C C . ASN A 1 96 ? 9.311 11.502 1.084 1.00 96.06 96 ASN A C 1
ATOM 793 O O . ASN A 1 96 ? 8.186 11.622 1.560 1.00 96.06 96 ASN A O 1
ATOM 797 N N . GLU A 1 97 ? 9.597 10.541 0.199 1.00 95.88 97 GLU A N 1
ATOM 798 C CA . GLU A 1 97 ? 8.617 9.511 -0.155 1.00 95.88 97 GLU A CA 1
ATOM 799 C C . GLU A 1 97 ? 8.297 8.619 1.046 1.00 95.88 97 GLU A C 1
ATOM 801 O O . GLU A 1 97 ? 7.121 8.357 1.281 1.00 95.88 97 GLU A O 1
ATOM 806 N N . TYR A 1 98 ? 9.291 8.218 1.844 1.00 96.50 98 TYR A N 1
ATOM 807 C CA . TYR A 1 98 ? 9.045 7.478 3.086 1.00 96.50 98 TYR A CA 1
ATOM 808 C C . TYR A 1 98 ? 8.218 8.273 4.097 1.00 96.50 98 TYR A C 1
ATOM 810 O O . TYR A 1 98 ? 7.222 7.747 4.592 1.00 96.50 98 TYR A O 1
ATOM 818 N N . ASP A 1 99 ? 8.555 9.544 4.329 1.00 97.81 99 ASP A N 1
ATOM 819 C CA . ASP A 1 99 ? 7.781 10.442 5.194 1.00 97.81 99 ASP A CA 1
ATOM 820 C C . ASP A 1 99 ? 6.321 10.505 4.714 1.00 97.81 99 ASP A C 1
ATOM 822 O O . ASP A 1 99 ? 5.370 10.407 5.493 1.00 97.81 99 ASP A O 1
ATOM 826 N N . ARG A 1 100 ? 6.120 10.582 3.393 1.00 97.50 100 ARG A N 1
ATOM 827 C CA . ARG A 1 100 ? 4.785 10.620 2.797 1.00 97.50 100 ARG A CA 1
ATOM 828 C C . ARG A 1 100 ? 4.012 9.312 2.974 1.00 97.50 100 ARG A C 1
ATOM 830 O O . ARG A 1 100 ? 2.796 9.347 3.183 1.00 97.50 100 ARG A O 1
ATOM 837 N N . LEU A 1 101 ? 4.680 8.168 2.854 1.00 97.44 101 LEU A N 1
ATOM 838 C CA . LEU A 1 101 ? 4.083 6.850 3.084 1.00 97.44 101 LEU A CA 1
ATOM 839 C C . LEU A 1 101 ? 3.683 6.675 4.556 1.00 97.44 101 LEU A C 1
ATOM 841 O O . LEU A 1 101 ? 2.588 6.178 4.840 1.00 97.44 101 LEU A O 1
ATOM 845 N N . GLU A 1 102 ? 4.519 7.143 5.482 1.00 96.62 102 GLU A N 1
ATOM 846 C CA . GLU A 1 102 ? 4.227 7.154 6.916 1.00 96.62 102 GLU A CA 1
ATOM 847 C C . GLU A 1 102 ? 2.993 8.013 7.224 1.00 96.62 102 GLU A C 1
ATOM 849 O O . GLU A 1 102 ? 2.060 7.540 7.875 1.00 96.62 102 GLU A O 1
ATOM 854 N N . GLU A 1 103 ? 2.927 9.240 6.696 1.00 97.62 103 GLU A N 1
ATOM 855 C CA . GLU A 1 103 ? 1.766 10.128 6.850 1.00 97.62 103 GLU A CA 1
ATOM 856 C C . GLU A 1 103 ? 0.465 9.470 6.376 1.00 97.62 103 GLU A C 1
ATOM 858 O O . GLU A 1 103 ? -0.548 9.502 7.077 1.00 97.62 103 GLU A O 1
ATOM 863 N N . LEU A 1 104 ? 0.482 8.852 5.190 1.00 97.75 104 LEU A N 1
ATOM 864 C CA . LEU A 1 104 ? -0.694 8.185 4.627 1.00 97.75 104 LEU A CA 1
ATOM 865 C C . LEU A 1 104 ? -1.135 6.987 5.475 1.00 97.75 104 LEU A C 1
ATOM 867 O O . LEU A 1 104 ? -2.336 6.754 5.616 1.00 97.75 104 LEU A O 1
ATOM 871 N N . THR A 1 105 ? -0.187 6.257 6.060 1.00 95.56 105 THR A N 1
ATOM 872 C CA . THR A 1 105 ? -0.477 5.118 6.943 1.00 95.56 105 THR A CA 1
ATOM 873 C C . THR A 1 105 ? -1.066 5.593 8.271 1.00 95.56 105 THR A C 1
ATOM 875 O O . THR A 1 105 ? -2.094 5.076 8.706 1.00 95.56 105 THR A O 1
ATOM 878 N N . LYS A 1 106 ? -0.515 6.658 8.863 1.00 94.44 106 LYS A N 1
ATOM 879 C CA . LYS A 1 106 ? -1.082 7.307 10.056 1.00 94.44 106 LYS A CA 1
ATOM 880 C C . LYS A 1 106 ? -2.487 7.851 9.801 1.00 94.44 106 LYS A C 1
ATOM 882 O O . LYS A 1 106 ? -3.371 7.685 10.637 1.00 94.44 106 LYS A O 1
ATOM 887 N N . GLU A 1 107 ? -2.735 8.450 8.634 1.00 95.25 107 GLU A N 1
ATOM 888 C CA . GLU A 1 107 ? -4.088 8.865 8.246 1.00 95.25 107 GLU A CA 1
ATOM 889 C C . GLU A 1 107 ? -5.069 7.681 8.241 1.00 95.25 107 GLU A C 1
ATOM 891 O O . GLU A 1 107 ? -6.215 7.850 8.655 1.00 95.25 107 GLU A O 1
ATOM 896 N N . ILE A 1 108 ? -4.648 6.498 7.780 1.00 94.19 108 ILE A N 1
ATOM 897 C CA . ILE A 1 108 ? -5.490 5.293 7.813 1.00 94.19 108 ILE A CA 1
ATOM 898 C C . ILE A 1 108 ? -5.764 4.888 9.264 1.00 94.19 108 ILE A C 1
ATOM 900 O O . ILE A 1 108 ? -6.928 4.750 9.628 1.00 94.19 108 ILE A O 1
ATOM 904 N N . ILE A 1 109 ? -4.728 4.752 10.092 1.00 90.94 109 ILE A N 1
ATOM 905 C CA . ILE A 1 109 ? -4.839 4.280 11.482 1.00 90.94 109 ILE A CA 1
ATOM 906 C C . ILE A 1 109 ? -5.748 5.201 12.308 1.00 90.94 109 ILE A C 1
ATOM 908 O O . ILE A 1 109 ? -6.768 4.761 12.843 1.00 90.94 109 ILE A O 1
ATOM 912 N N . TYR A 1 110 ? -5.428 6.495 12.364 1.00 91.19 110 TYR A N 1
ATOM 913 C CA . TYR A 1 110 ? -6.092 7.407 13.296 1.00 91.19 110 TYR A CA 1
ATOM 914 C C . TYR A 1 110 ? -7.399 7.983 12.744 1.00 91.19 110 TYR A C 1
ATOM 916 O O . TYR A 1 110 ? -8.367 8.126 13.487 1.00 91.19 110 TYR A O 1
ATOM 924 N N . ASN A 1 111 ? -7.468 8.316 11.447 1.00 90.50 111 ASN A N 1
ATOM 925 C CA . ASN A 1 111 ? -8.647 9.006 10.905 1.00 90.50 111 ASN A CA 1
ATOM 926 C C . ASN A 1 111 ? -9.712 8.045 10.377 1.00 90.50 111 ASN A C 1
ATOM 928 O O . ASN A 1 111 ? -10.888 8.403 10.357 1.00 90.50 111 ASN A O 1
ATOM 932 N N . VAL A 1 112 ? -9.309 6.864 9.900 1.00 88.31 112 VAL A N 1
ATOM 933 C CA . VAL A 1 112 ? -10.240 5.869 9.351 1.00 88.31 112 VAL A CA 1
ATOM 934 C C . VAL A 1 112 ? -10.472 4.740 10.345 1.00 88.31 112 VAL A C 1
ATOM 936 O O . VAL A 1 112 ? -11.622 4.431 10.640 1.00 88.31 112 VAL A O 1
ATOM 939 N N . GLY A 1 113 ? -9.395 4.148 10.862 1.00 85.75 113 GLY A N 1
ATOM 940 C CA . GLY A 1 113 ? -9.453 3.074 11.852 1.00 85.75 113 GLY A CA 1
ATOM 941 C C . GLY A 1 113 ? -9.904 3.552 13.230 1.00 85.75 113 GLY A C 1
ATOM 942 O O . GLY A 1 113 ? -10.413 2.752 14.006 1.00 85.75 113 GLY A O 1
ATOM 943 N N . ASN A 1 114 ? -9.770 4.855 13.521 1.00 86.94 114 ASN A N 1
ATOM 944 C CA . ASN A 1 114 ? -10.084 5.451 14.825 1.00 86.94 114 ASN A CA 1
ATOM 945 C C . ASN A 1 114 ? -9.363 4.737 15.989 1.00 86.94 114 ASN A C 1
ATOM 947 O O . ASN A 1 114 ? -9.853 4.719 17.120 1.00 86.94 114 ASN A O 1
ATOM 951 N N . ILE A 1 115 ? -8.187 4.178 15.704 1.00 85.62 115 ILE A N 1
ATOM 952 C CA . ILE A 1 115 ? -7.279 3.640 16.712 1.00 85.62 115 ILE A CA 1
ATOM 953 C C . ILE A 1 115 ? -6.686 4.836 17.451 1.00 85.62 115 ILE A C 1
ATOM 955 O O . ILE A 1 115 ? -6.274 5.812 16.824 1.00 85.62 115 ILE A O 1
ATOM 959 N N . LYS A 1 116 ? -6.721 4.810 18.781 1.00 81.44 116 LYS A N 1
ATOM 960 C CA . LYS A 1 116 ? -6.221 5.905 19.634 1.00 81.44 116 LYS A CA 1
ATOM 961 C C . LYS A 1 116 ? -5.088 5.464 20.542 1.00 81.44 116 LYS A C 1
ATOM 963 O O . LYS A 1 116 ? -4.380 6.328 21.052 1.00 81.44 116 LYS A O 1
ATOM 968 N N . ASP A 1 117 ? -4.959 4.160 20.728 1.00 84.44 117 ASP A N 1
ATOM 969 C CA . ASP A 1 117 ? -3.902 3.527 21.482 1.00 84.44 117 ASP A CA 1
ATOM 970 C C . ASP A 1 117 ? -3.138 2.602 20.534 1.00 84.44 117 ASP A C 1
ATOM 972 O O . ASP A 1 117 ? -3.731 1.772 19.851 1.00 84.44 117 ASP A O 1
ATOM 976 N N . GLU A 1 118 ? -1.832 2.809 20.419 1.00 77.44 118 GLU A N 1
ATOM 977 C CA . GLU A 1 118 ? -0.976 1.963 19.578 1.00 77.44 118 GLU A CA 1
ATOM 978 C C . GLU A 1 118 ? -0.668 0.622 20.250 1.00 77.44 118 GLU A C 1
ATOM 980 O O . GLU A 1 118 ? -0.237 -0.304 19.566 1.00 77.44 118 GLU A O 1
ATOM 985 N N . ASP A 1 119 ? -0.937 0.517 21.555 1.00 82.75 119 ASP A N 1
ATOM 986 C CA . ASP A 1 119 ? -0.816 -0.710 22.339 1.00 82.75 119 ASP A CA 1
ATOM 987 C C . ASP A 1 119 ? -2.132 -1.523 22.350 1.00 82.75 119 ASP A C 1
ATOM 989 O O . ASP A 1 119 ? -2.255 -2.487 23.109 1.00 82.75 119 ASP A O 1
ATOM 993 N N . ASP A 1 120 ? -3.124 -1.153 21.525 1.00 80.44 120 ASP A N 1
ATOM 994 C CA . ASP A 1 120 ? -4.333 -1.957 21.319 1.00 80.44 120 ASP A CA 1
ATOM 995 C C . ASP A 1 120 ? -3.959 -3.356 20.789 1.00 80.44 120 ASP A C 1
ATOM 997 O O . ASP A 1 120 ? -3.160 -3.504 19.861 1.00 80.44 120 ASP A O 1
ATOM 1001 N N . ASN A 1 121 ? -4.576 -4.392 21.367 1.00 84.81 121 ASN A N 1
ATOM 1002 C CA . ASN A 1 121 ? -4.330 -5.784 20.992 1.00 84.81 121 ASN A CA 1
ATOM 1003 C C . ASN A 1 121 ? -4.570 -6.023 19.496 1.00 84.81 121 ASN A C 1
ATOM 1005 O O . ASN A 1 121 ? -5.586 -5.602 18.932 1.00 84.81 121 ASN A O 1
ATOM 1009 N N . PHE A 1 122 ? -3.696 -6.816 18.879 1.00 84.06 122 PHE A N 1
ATOM 1010 C CA . PHE A 1 122 ? -3.951 -7.314 17.531 1.00 84.06 122 PHE A CA 1
ATOM 1011 C C . PHE A 1 122 ? -5.123 -8.306 17.515 1.00 84.06 122 PHE A C 1
ATOM 1013 O O . PHE A 1 122 ? -5.436 -8.954 18.515 1.00 84.06 122 PHE A O 1
ATOM 1020 N N . ASP A 1 123 ? -5.719 -8.522 16.339 1.00 83.12 123 ASP A N 1
ATOM 1021 C CA . ASP A 1 123 ? -6.837 -9.464 16.162 1.00 83.12 123 ASP A CA 1
ATOM 1022 C C . ASP A 1 123 ? -6.521 -10.896 16.634 1.00 83.12 123 ASP A C 1
ATOM 1024 O O . ASP A 1 123 ? -7.430 -11.646 16.991 1.00 83.12 123 ASP A O 1
ATOM 1028 N N . PHE A 1 124 ? -5.240 -11.283 16.644 1.00 85.00 124 PHE A N 1
ATOM 1029 C CA . PHE A 1 124 ? -4.774 -12.591 17.119 1.00 85.00 124 PHE A CA 1
ATOM 1030 C C . PHE A 1 124 ? -4.525 -12.657 18.637 1.00 85.00 124 PHE A C 1
ATOM 1032 O O . PHE A 1 124 ? -4.266 -13.740 19.158 1.00 85.00 124 PHE A O 1
ATOM 1039 N N . GLU A 1 125 ? -4.593 -11.527 19.342 1.00 85.94 125 GLU A N 1
ATOM 1040 C CA . GLU A 1 125 ? -4.400 -11.408 20.795 1.00 85.94 125 GLU A CA 1
ATOM 1041 C C . GLU A 1 125 ? -5.722 -11.200 21.543 1.00 85.94 125 GLU A C 1
ATOM 1043 O O . GLU A 1 125 ? -5.724 -11.088 22.770 1.00 85.94 125 GLU A O 1
ATOM 1048 N N . ARG A 1 126 ? -6.856 -11.119 20.832 1.00 82.31 126 ARG A N 1
ATOM 1049 C CA . ARG A 1 126 ? -8.162 -11.023 21.487 1.00 82.31 126 ARG A CA 1
ATOM 1050 C C . ARG A 1 126 ? -8.537 -12.356 22.119 1.00 82.31 126 ARG A C 1
ATOM 1052 O O . ARG A 1 126 ? -8.361 -13.418 21.518 1.00 82.31 126 ARG A O 1
ATOM 1059 N N . ASP A 1 127 ? -9.132 -12.281 23.302 1.00 81.06 127 ASP A N 1
ATOM 1060 C CA . ASP A 1 127 ? -9.809 -13.437 23.866 1.00 81.06 127 ASP A CA 1
ATOM 1061 C C . ASP A 1 127 ? -10.978 -13.843 22.946 1.00 81.06 127 ASP A C 1
ATOM 1063 O O . ASP A 1 127 ? -11.686 -12.966 22.428 1.00 81.06 127 ASP A O 1
ATOM 1067 N N . PRO A 1 128 ? -11.195 -15.153 22.721 1.00 78.06 128 PRO A N 1
ATOM 1068 C CA . PRO A 1 128 ? -12.345 -15.632 21.965 1.00 78.06 128 PRO A CA 1
ATOM 1069 C C . PRO A 1 128 ? -13.640 -15.106 22.583 1.00 78.06 128 PRO A C 1
ATOM 1071 O O . PRO A 1 128 ? -13.796 -15.108 23.808 1.00 78.06 128 PRO A O 1
ATOM 1074 N N . THR A 1 129 ? -14.591 -14.685 21.753 1.00 78.94 129 THR A N 1
ATOM 1075 C CA . THR A 1 129 ? -15.923 -14.333 22.264 1.00 78.94 129 THR A CA 1
ATOM 1076 C C . THR A 1 129 ? -16.652 -15.589 22.752 1.00 78.94 129 THR A C 1
ATOM 1078 O O . THR A 1 129 ? -16.334 -16.700 22.331 1.00 78.94 129 THR A O 1
ATOM 1081 N N . GLU A 1 130 ? -17.657 -15.444 23.624 1.00 78.12 130 GLU A N 1
ATOM 1082 C CA . GLU A 1 130 ? -18.432 -16.596 24.127 1.00 78.12 130 GLU A CA 1
ATOM 1083 C C . GLU A 1 130 ? -19.049 -17.447 22.998 1.00 78.12 130 GLU A C 1
ATOM 1085 O O . GLU A 1 130 ? -19.172 -18.660 23.149 1.00 78.12 130 GLU A O 1
ATOM 1090 N N . ASP A 1 131 ? -19.358 -16.828 21.853 1.00 76.19 131 ASP A N 1
ATOM 1091 C CA . ASP A 1 131 ? -19.889 -17.487 20.652 1.00 76.19 131 ASP A CA 1
ATOM 1092 C C . ASP A 1 131 ? -18.818 -18.244 19.836 1.00 76.19 131 ASP A C 1
ATOM 1094 O O . ASP A 1 131 ? -19.138 -19.150 19.065 1.00 76.19 131 ASP A O 1
ATOM 1098 N N . GLU A 1 132 ? -17.544 -17.868 19.980 1.00 75.75 132 GLU A N 1
ATOM 1099 C CA . GLU A 1 132 ? -16.391 -18.494 19.315 1.00 75.75 132 GLU A CA 1
ATOM 1100 C C . GLU A 1 132 ? -15.791 -19.635 20.144 1.00 75.75 132 GLU A C 1
ATOM 1102 O O . GLU A 1 132 ? -15.094 -20.498 19.601 1.00 75.75 132 GLU A O 1
ATOM 1107 N N . ILE A 1 133 ? -16.067 -19.667 21.452 1.00 75.88 133 ILE A N 1
ATOM 1108 C CA . ILE A 1 133 ? -15.746 -20.811 22.300 1.00 75.88 133 ILE A CA 1
ATOM 1109 C C . ILE A 1 133 ? -16.625 -21.970 21.820 1.00 75.88 133 ILE A C 1
ATOM 1111 O O . ILE A 1 133 ? -17.851 -21.870 21.903 1.00 75.88 133 ILE A O 1
ATOM 1115 N N . PRO A 1 134 ? -16.045 -23.092 21.342 1.00 76.00 134 PRO A N 1
ATOM 1116 C CA . PRO A 1 134 ? -16.834 -24.259 20.990 1.00 76.00 134 PRO A CA 1
ATOM 1117 C C . PRO A 1 134 ? -17.691 -24.604 22.198 1.00 76.00 134 PRO A C 1
ATOM 1119 O O . PRO A 1 134 ? -17.141 -24.896 23.266 1.00 76.00 134 PRO A O 1
ATOM 1122 N N . SER A 1 135 ? -19.019 -24.515 22.050 1.00 60.53 135 SER A N 1
ATOM 1123 C CA . SER A 1 135 ? -19.937 -24.917 23.107 1.00 60.53 135 SER A CA 1
ATOM 1124 C C . SER A 1 135 ? -19.478 -26.295 23.538 1.00 60.53 135 SER A C 1
ATOM 1126 O O . SER A 1 135 ? -19.389 -27.208 22.714 1.00 60.53 135 SER A O 1
ATOM 1128 N N . SER A 1 136 ? -19.060 -26.406 24.796 1.00 60.03 136 SER A N 1
ATOM 1129 C CA . SER A 1 136 ? -18.652 -27.671 25.380 1.00 60.03 136 SER A CA 1
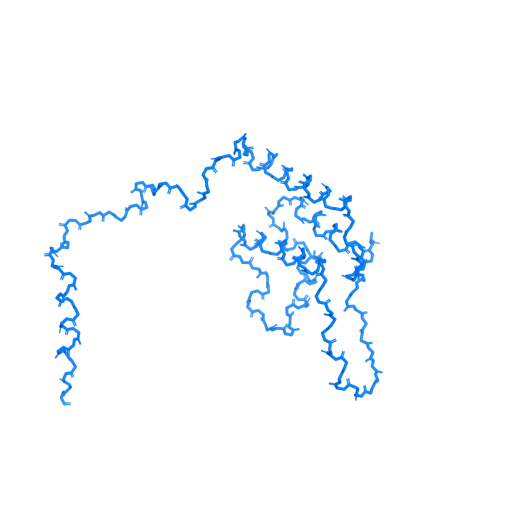ATOM 1130 C C . SER A 1 136 ? -19.913 -28.508 25.493 1.00 60.03 136 SER A C 1
ATOM 1132 O O . SER A 1 136 ? -20.552 -28.590 26.540 1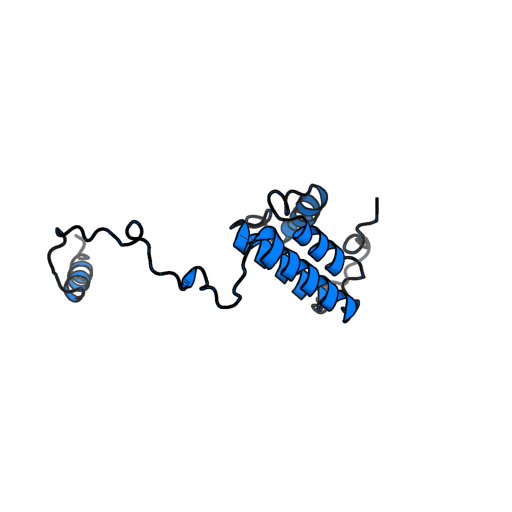.00 60.03 136 SER A O 1
ATOM 1134 N N . ASP A 1 137 ? -20.315 -29.076 24.360 1.00 52.81 137 ASP A N 1
ATOM 1135 C CA . ASP A 1 137 ? -21.382 -30.036 24.281 1.00 52.81 137 ASP A CA 1
ATOM 1136 C C . ASP A 1 137 ? -20.888 -31.203 25.126 1.00 52.81 137 ASP A C 1
ATOM 1138 O O . ASP A 1 137 ? -19.968 -31.951 24.782 1.00 52.81 137 ASP A O 1
ATOM 1142 N N . SER A 1 138 ? -21.450 -31.261 26.324 1.00 49.41 138 SER A N 1
ATOM 1143 C CA . SER A 1 138 ? -21.105 -32.139 27.435 1.00 49.41 138 SER A CA 1
ATOM 1144 C C . SER A 1 138 ? -21.526 -33.589 27.163 1.00 49.41 138 SER A C 1
ATOM 1146 O O . SER A 1 138 ? -21.903 -34.330 28.066 1.00 49.41 138 SER A O 1
ATOM 1148 N N . SER A 1 139 ? -21.443 -34.017 25.902 1.00 50.47 139 SER A N 1
ATOM 1149 C CA . SER A 1 139 ? -21.828 -35.341 25.423 1.00 50.47 139 SER A CA 1
ATOM 1150 C C . SER A 1 139 ? -20.691 -36.123 24.760 1.00 50.47 139 SER A C 1
ATOM 1152 O O . SER A 1 139 ? -20.901 -37.278 24.390 1.00 50.47 139 SER A O 1
ATOM 1154 N N . LEU A 1 140 ? -19.470 -35.583 24.664 1.00 51.91 140 LEU A N 1
ATOM 1155 C CA . LEU A 1 140 ? -18.321 -36.404 24.281 1.00 51.91 140 LEU A CA 1
ATOM 1156 C C . LEU A 1 140 ? -17.814 -37.184 25.505 1.00 51.91 140 LEU A C 1
ATOM 1158 O O . LEU A 1 140 ? -17.318 -36.565 26.451 1.00 51.91 140 LEU A O 1
ATOM 1162 N N . PRO A 1 141 ? -17.918 -38.531 25.526 1.00 43.38 141 PRO A N 1
ATOM 1163 C CA . PRO A 1 141 ? -17.362 -39.310 26.619 1.00 43.38 141 PRO A CA 1
ATOM 1164 C C . PRO A 1 141 ? -15.860 -39.043 26.688 1.00 43.38 141 PRO A C 1
ATOM 1166 O O . PRO A 1 141 ? -15.165 -39.045 25.671 1.00 43.38 141 PRO A O 1
ATOM 1169 N N . SER A 1 142 ? -15.371 -38.796 27.902 1.00 51.75 142 SER A N 1
ATOM 1170 C CA . SER A 1 142 ? -13.965 -38.570 28.217 1.00 5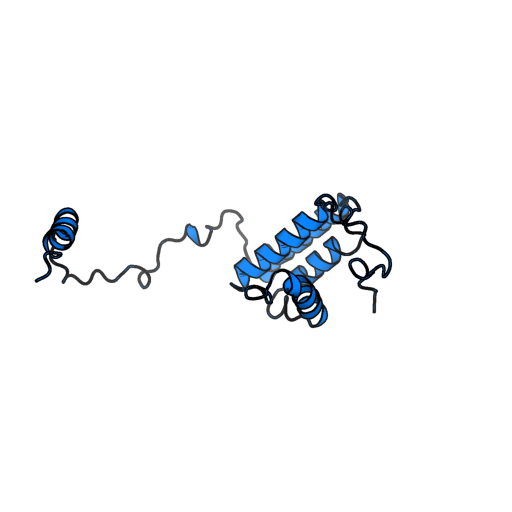1.75 142 SER A CA 1
ATOM 1171 C C . SER A 1 14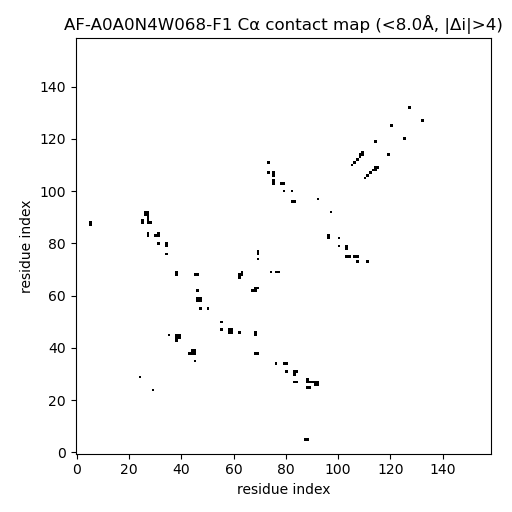2 ? -13.138 -39.823 27.916 1.00 51.75 142 SER A C 1
ATOM 1173 O O . SER A 1 142 ? -12.783 -40.586 28.813 1.00 51.75 142 SER A O 1
ATOM 1175 N N . THR A 1 143 ? -12.844 -40.073 26.646 1.00 53.62 143 THR A N 1
ATOM 1176 C CA . THR A 1 143 ? -11.864 -41.076 26.239 1.00 53.62 143 THR A CA 1
ATOM 1177 C C . THR A 1 143 ? -10.541 -40.376 25.949 1.00 53.62 143 THR A C 1
ATOM 1179 O O . THR A 1 143 ? -10.515 -39.472 25.109 1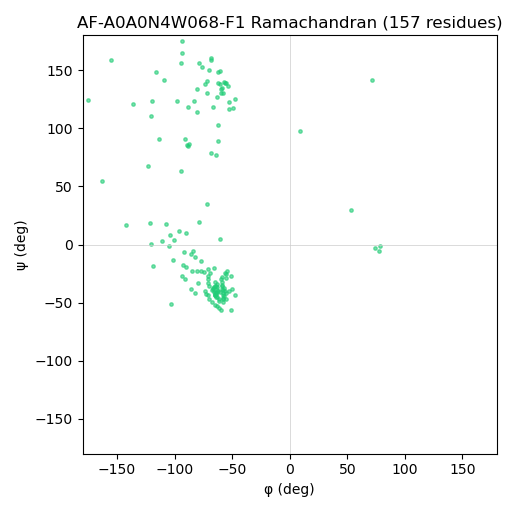.00 53.62 143 THR A O 1
ATOM 1182 N N . PRO A 1 144 ? -9.439 -40.773 26.609 1.00 48.22 144 PRO A N 1
ATOM 1183 C CA . PRO A 1 144 ? -8.111 -40.246 26.326 1.00 48.22 144 PRO A CA 1
ATOM 1184 C C . PRO A 1 144 ? -7.758 -40.381 24.840 1.00 48.22 144 PRO A C 1
ATOM 1186 O O . PRO A 1 144 ? -7.964 -41.437 24.238 1.00 48.22 144 PRO A O 1
ATOM 1189 N N . ILE A 1 145 ? -7.171 -39.323 24.271 1.00 55.34 145 ILE A N 1
ATOM 1190 C CA . ILE A 1 145 ? -6.795 -39.184 22.849 1.00 55.34 145 ILE A CA 1
ATOM 1191 C C . ILE A 1 145 ? -5.971 -40.381 22.325 1.00 55.34 145 ILE A C 1
ATOM 1193 O O . ILE A 1 145 ? -6.069 -40.735 21.152 1.00 55.34 145 ILE A O 1
ATOM 1197 N N . TYR A 1 146 ? -5.232 -41.073 23.197 1.00 45.66 146 TYR A N 1
ATOM 1198 C CA . TYR A 1 146 ? -4.428 -42.243 22.834 1.00 45.66 146 TYR A CA 1
ATOM 1199 C C . TYR A 1 146 ? -5.227 -43.474 22.373 1.00 45.66 146 TYR A C 1
ATOM 1201 O O . TYR A 1 146 ? -4.660 -44.318 21.681 1.00 45.66 146 TYR A O 1
ATOM 1209 N N . LEU A 1 147 ? -6.523 -43.591 22.688 1.00 46.22 147 LEU A N 1
ATOM 1210 C CA . LEU A 1 147 ? -7.318 -44.758 22.272 1.00 46.22 147 LEU A CA 1
ATOM 1211 C C . LEU A 1 147 ? -7.907 -44.636 20.856 1.00 46.22 147 LEU A C 1
ATOM 1213 O O . LEU A 1 147 ? -8.106 -45.659 20.207 1.00 46.22 147 LEU A O 1
ATOM 1217 N N . LYS A 1 148 ? -8.083 -43.421 20.314 1.00 47.97 148 LYS A N 1
ATOM 1218 C CA . LYS A 1 148 ? -8.557 -43.236 18.924 1.00 47.97 148 LYS A CA 1
ATOM 1219 C C . LYS A 1 148 ? -7.516 -43.629 17.871 1.00 47.97 148 LYS A C 1
ATOM 1221 O O . LYS A 1 148 ? -7.879 -44.042 16.775 1.00 47.97 148 LYS A O 1
ATOM 1226 N N . LEU A 1 149 ? -6.224 -43.545 18.197 1.00 44.72 149 LEU A N 1
ATOM 1227 C CA . LEU A 1 149 ? -5.150 -43.960 17.286 1.00 44.72 149 LEU A CA 1
ATOM 1228 C C . LEU A 1 149 ? -5.024 -45.490 17.167 1.00 44.72 149 LEU A C 1
ATOM 1230 O O . LEU A 1 149 ? -4.554 -45.981 16.144 1.00 44.72 149 LEU A O 1
ATOM 1234 N N . LEU A 1 150 ? -5.478 -46.250 18.170 1.00 45.03 150 LEU A N 1
ATOM 1235 C CA . LEU A 1 150 ? -5.437 -47.717 18.154 1.00 45.03 150 LEU A CA 1
ATOM 1236 C C . LEU A 1 150 ? -6.574 -48.338 17.329 1.00 45.03 150 LEU A C 1
ATOM 1238 O O . LEU A 1 150 ? -6.352 -49.351 16.671 1.00 45.03 150 LEU A O 1
ATOM 1242 N N . GLU A 1 151 ? -7.756 -47.720 17.282 1.00 46.03 151 GLU A N 1
ATOM 1243 C CA . GLU A 1 151 ? -8.867 -48.222 16.455 1.00 46.03 151 GLU A CA 1
ATOM 1244 C C . GLU A 1 151 ? -8.620 -48.023 14.952 1.00 46.03 151 GLU A C 1
ATOM 1246 O O . GLU A 1 151 ? -8.960 -48.892 14.149 1.00 46.03 151 GLU A O 1
ATOM 1251 N N . VAL A 1 152 ? -7.935 -46.942 14.562 1.00 53.22 152 VAL A N 1
ATOM 1252 C CA . VAL A 1 152 ? -7.546 -46.710 13.159 1.00 53.22 152 VAL A CA 1
ATOM 1253 C C . VAL A 1 152 ? -6.448 -47.684 12.705 1.00 53.22 152 VAL A C 1
ATOM 1255 O O . VAL A 1 152 ? -6.414 -48.072 11.539 1.00 53.22 152 VAL A O 1
ATOM 1258 N N . ALA A 1 153 ? -5.580 -48.139 13.614 1.00 44.84 153 ALA A N 1
ATOM 1259 C CA . ALA A 1 153 ? -4.482 -49.048 13.282 1.00 44.84 153 ALA A CA 1
ATOM 1260 C C . ALA A 1 153 ? -4.900 -50.529 13.169 1.00 44.84 153 ALA A C 1
ATOM 1262 O O . ALA A 1 153 ? -4.218 -51.297 12.493 1.00 44.84 153 ALA A O 1
ATOM 1263 N N . VAL A 1 154 ? -6.006 -50.944 13.800 1.00 51.88 154 VAL A N 1
ATOM 1264 C CA . VAL A 1 154 ? -6.450 -52.357 13.822 1.00 51.88 154 VAL A CA 1
ATOM 1265 C C . VAL A 1 154 ? -7.597 -52.637 12.830 1.00 51.88 154 VAL A C 1
ATOM 1267 O O . VAL A 1 154 ? -7.862 -53.792 12.507 1.00 51.88 154 VAL A O 1
ATOM 1270 N N . GLY A 1 155 ? -8.237 -51.601 12.274 1.00 47.75 155 GLY A N 1
ATOM 1271 C CA . GLY A 1 155 ? -9.384 -51.734 11.362 1.00 47.75 155 GLY A CA 1
ATOM 1272 C C . GLY A 1 155 ? -9.076 -52.020 9.884 1.00 47.75 155 GLY A C 1
ATOM 1273 O O . GLY A 1 155 ? -9.992 -52.367 9.144 1.00 47.75 155 GLY A O 1
ATOM 1274 N N . SER A 1 156 ? -7.821 -51.929 9.433 1.00 50.47 156 SER A N 1
ATOM 1275 C CA . SER A 1 156 ? -7.437 -52.278 8.051 1.00 50.47 156 SER A CA 1
ATOM 1276 C C . SER A 1 156 ? -6.944 -53.722 7.955 1.00 50.47 156 SER A C 1
ATOM 1278 O O . SER A 1 156 ? -5.794 -53.986 7.610 1.00 50.47 156 SER A O 1
ATOM 1280 N N . SER A 1 157 ? -7.823 -54.677 8.253 1.00 41.47 157 SER A N 1
ATOM 1281 C CA . SER A 1 157 ? -7.694 -56.035 7.725 1.00 41.47 157 SER A CA 1
ATOM 1282 C C . SER A 1 157 ? -8.867 -56.264 6.782 1.00 41.47 157 SER A C 1
ATOM 1284 O O . SER A 1 157 ? -9.973 -56.608 7.194 1.00 41.47 157 SER A O 1
ATOM 1286 N N . CYS A 1 158 ? -8.626 -55.949 5.510 1.00 38.09 158 CYS A N 1
ATOM 1287 C CA . CYS A 1 158 ? -9.514 -56.310 4.424 1.00 38.09 158 CYS A CA 1
ATOM 1288 C C . CYS A 1 158 ? -9.633 -57.836 4.344 1.00 38.09 158 CYS A C 1
ATOM 1290 O O . CYS A 1 158 ? -8.642 -58.558 4.468 1.00 38.09 158 CYS A O 1
ATOM 1292 N N . THR A 1 159 ? -10.875 -58.258 4.121 1.00 42.03 159 THR A N 1
ATOM 1293 C CA . THR A 1 159 ? -11.284 -59.450 3.368 1.00 42.03 159 THR A CA 1
ATOM 1294 C C . THR A 1 159 ? -10.340 -59.829 2.235 1.00 42.03 159 THR A C 1
ATOM 1296 O O . THR A 1 159 ? -9.894 -58.891 1.531 1.00 42.03 159 THR A O 1
#

Secondary structure (DSSP, 8-state):
-----SS-----S---TT--S-PPPPHHHHHHHHHHHHHHHHHS--TTTTS-HHHHHHHHHHHHHTSGGGTTS-HHHHHHHHHHTSS-TTSPPPHHHHHHHHHHHHIIIIIIS----TTPPPTTTSPPPTTTSPP--TTS----GGGHHHHHHHS----

Mean predicted aligned error: 14.22 Å

Solvent-accessible surface area (backbone atoms only — not comparable to full-atom values): 10497 Å² total; per-residue (Å²): 142,79,85,91,75,90,87,86,77,85,83,92,74,83,90,66,90,77,67,82,65,66,77,75,88,33,77,40,54,52,52,54,51,49,55,54,49,52,46,27,73,75,67,74,54,57,101,41,72,88,48,56,81,88,48,31,66,60,46,50,56,48,30,58,74,73,39,60,73,52,60,96,50,66,72,49,60,57,53,45,51,52,60,61,66,66,59,61,65,82,51,81,86,50,71,69,57,51,55,50,48,51,50,44,50,49,47,44,42,45,74,69,64,60,52,86,56,93,83,59,75,53,89,88,67,56,77,76,50,82,88,69,44,77,76,79,67,89,75,70,76,94,66,67,76,77,57,64,61,53,56,67,69,67,66,81,69,78,130

Foldseek 3Di:
DDDPDDPDDDDPDDDPVPVPPDPDQAPLNVLLVVLLVVLCVVVVDAQCRPPDPVCSVVSVVVCLVVVVSQVPHDPLSNVSNCLSRVDDSRDHDDPVSVVSNVVSVVCCVCVVVVDPDPPPDDPVRDDDDPVRPPPPPVPDPPDPPVVVVVCVVPPPPDD

Organism: Haemonchus placei (NCBI:txid6290)

Nearest PDB structures (foldseek):
  4jjr-assembly3_B  TM=8.213E-01  e=1.045E-01  Mus musculus
  7jxx-assembly1_A  TM=7.293E-01  e=2.487E-01  Homo sapiens
  4bco-assembly2_C  TM=6.962E-01  e=1.054E+00  Homo sapiens

Radius of gyration: 24.96 Å; Cα contacts (8 Å, |Δi|>4): 69; chains: 1; bounding box: 42×72×61 Å

pLDDT: mean 77.76, std 21.22, range [35.25, 97.81]